Protein AF-A0A6A5AG55-F1 (afdb_monomer_lite)

Radius of gyration: 14.49 Å; chains: 1; bounding box: 38×27×42 Å

pLDDT: mean 87.71, std 9.24, range [53.28, 97.12]

Sequence (111 aa):
KDEELLSTALGYIAHFVFLVAKYLNVNLRYAIVHLSSRSYMRDDVNDPHGEYPLYKRGVDKDRFDKAFLFLRKDVEQMLLARGLELGQNTQLLMRLTTLVESELEWVKHNA

Secondary structure (DSSP, 8-state):
-HHHHHHHHHHHHHHHHHHHHHHTT---SSEEE--GGG-EEEETTTEEEEEEES--TTS-HHHHHHHHHHHHHHHHHHHHHTT----TT--HHHHHHHHHHHHHHHHHHH-

Organism: Aphanomyces astaci (NCBI:txid112090)

Foldseek 3Di:
DVLLVQLQVLLVLLVVLVVVCVVLVHDQQWDWARDRSFTWIHRCPPGVPDTQTCGDPPDDPVSNVVRVVSSQVRLVSSCVSVVHDDDPPDDSVNSVVVSVVVVVVVVVVVD

Structure (mmCIF, N/CA/C/O backbone):
data_AF-A0A6A5AG55-F1
#
_entry.id   AF-A0A6A5AG55-F1
#
loop_
_atom_site.group_PDB
_atom_site.id
_atom_site.type_symbol
_atom_site.label_atom_id
_atom_site.label_alt_id
_atom_site.label_comp_id
_atom_site.label_asym_id
_atom_site.label_entity_id
_atom_site.label_seq_id
_atom_site.pdbx_PDB_ins_code
_atom_site.Cartn_x
_atom_site.Cartn_y
_atom_site.Cartn_z
_atom_site.occupancy
_atom_site.B_iso_or_equiv
_atom_site.auth_seq_id
_atom_site.auth_comp_id
_atom_site.auth_asym_id
_atom_site.auth_atom_id
_atom_site.pdbx_PDB_model_num
ATOM 1 N N . LYS A 1 1 ? 21.628 1.587 -1.208 1.00 62.00 1 LYS A N 1
ATOM 2 C CA . LYS A 1 1 ? 21.357 1.309 0.223 1.00 62.00 1 LYS A CA 1
ATOM 3 C C . LYS A 1 1 ? 20.004 1.897 0.620 1.00 62.00 1 LYS A C 1
ATOM 5 O O . LYS A 1 1 ? 19.134 1.139 1.020 1.00 62.00 1 LYS A O 1
ATOM 10 N N . ASP A 1 2 ? 19.773 3.186 0.373 1.00 82.50 2 ASP A N 1
ATOM 11 C CA . ASP A 1 2 ? 18.501 3.848 0.718 1.00 82.50 2 ASP A CA 1
ATOM 12 C C . ASP A 1 2 ? 17.293 3.325 -0.072 1.00 82.50 2 ASP A C 1
ATOM 14 O O . ASP A 1 2 ? 16.226 3.128 0.496 1.00 82.50 2 ASP A O 1
ATOM 18 N N . GLU A 1 3 ? 17.458 3.002 -1.358 1.00 83.25 3 GLU A N 1
ATOM 19 C CA . GLU A 1 3 ? 16.369 2.421 -2.160 1.00 83.25 3 GLU A CA 1
ATOM 20 C C . GLU A 1 3 ? 15.934 1.029 -1.682 1.00 83.25 3 GLU A C 1
ATOM 22 O O . GLU A 1 3 ? 14.753 0.695 -1.738 1.00 83.25 3 GLU A O 1
ATOM 27 N N . GLU A 1 4 ? 16.870 0.213 -1.192 1.00 85.69 4 GLU A N 1
ATOM 28 C CA . GLU A 1 4 ? 16.563 -1.114 -0.643 1.00 85.69 4 GLU A CA 1
ATOM 29 C C . GLU A 1 4 ? 15.854 -0.999 0.705 1.00 85.69 4 GLU A C 1
ATOM 31 O O . GLU A 1 4 ? 14.888 -1.722 0.949 1.00 85.69 4 GLU A O 1
ATOM 36 N N . LEU A 1 5 ? 16.280 -0.052 1.548 1.00 89.19 5 LEU A N 1
ATOM 37 C CA . LEU A 1 5 ? 15.583 0.278 2.791 1.00 89.19 5 LEU A CA 1
ATOM 38 C C . LEU A 1 5 ? 14.162 0.771 2.505 1.00 89.19 5 LEU A C 1
ATOM 40 O O . LEU A 1 5 ? 13.217 0.276 3.115 1.00 89.19 5 LEU A O 1
ATOM 44 N N . LEU A 1 6 ? 13.992 1.671 1.531 1.00 87.88 6 LEU A N 1
ATOM 45 C CA . LEU A 1 6 ? 12.681 2.175 1.119 1.00 87.88 6 LEU A CA 1
ATOM 46 C C . LEU A 1 6 ? 11.777 1.049 0.605 1.00 87.88 6 LEU A C 1
ATOM 48 O O . LEU A 1 6 ? 10.622 0.955 1.007 1.00 87.88 6 LEU A O 1
ATOM 52 N N . SER A 1 7 ? 12.310 0.176 -0.250 1.00 90.25 7 SER A N 1
ATOM 53 C CA . SER A 1 7 ? 11.572 -0.966 -0.805 1.00 90.25 7 SER A CA 1
ATOM 54 C C . SER A 1 7 ? 11.145 -1.946 0.290 1.00 90.25 7 SER A C 1
ATOM 56 O O . SER A 1 7 ? 10.024 -2.449 0.293 1.00 90.25 7 SER A O 1
ATOM 58 N N . THR A 1 8 ? 12.025 -2.182 1.263 1.00 92.25 8 THR A N 1
ATOM 59 C CA . THR A 1 8 ? 11.738 -3.022 2.431 1.00 92.25 8 THR A CA 1
ATOM 60 C C . THR A 1 8 ? 10.641 -2.404 3.296 1.00 92.25 8 THR A C 1
ATOM 62 O O . THR A 1 8 ? 9.678 -3.085 3.644 1.00 92.25 8 THR A O 1
ATOM 65 N N . ALA A 1 9 ? 10.747 -1.107 3.597 1.00 90.75 9 ALA A N 1
ATOM 66 C CA . ALA A 1 9 ? 9.746 -0.377 4.367 1.00 90.75 9 ALA A CA 1
ATOM 67 C C . ALA A 1 9 ? 8.374 -0.393 3.674 1.00 90.75 9 ALA A C 1
ATOM 69 O O . ALA A 1 9 ? 7.376 -0.722 4.311 1.00 90.75 9 ALA A O 1
ATOM 70 N N . LEU A 1 10 ? 8.317 -0.121 2.366 1.00 91.75 10 LEU A N 1
ATOM 71 C CA . LEU A 1 10 ? 7.078 -0.201 1.584 1.00 91.75 10 LEU A CA 1
ATOM 72 C C . LEU A 1 10 ? 6.491 -1.614 1.570 1.00 91.75 10 LEU A C 1
ATOM 74 O O . LEU A 1 10 ? 5.280 -1.769 1.710 1.00 91.75 10 LEU A O 1
ATOM 78 N N . GLY A 1 11 ? 7.335 -2.642 1.472 1.00 93.62 11 GLY A N 1
ATOM 79 C CA . GLY A 1 11 ? 6.906 -4.034 1.577 1.00 93.62 11 GLY A CA 1
ATOM 80 C C . GLY A 1 11 ? 6.241 -4.366 2.914 1.00 93.62 11 GLY A C 1
ATOM 81 O O . GLY A 1 11 ? 5.213 -5.045 2.931 1.00 93.62 11 GLY A O 1
ATOM 82 N N . TYR A 1 12 ? 6.787 -3.860 4.024 1.00 93.94 12 TYR A N 1
ATOM 83 C CA . TYR A 1 12 ? 6.181 -4.007 5.350 1.00 93.94 12 TYR A CA 1
ATOM 84 C C . TYR A 1 12 ? 4.899 -3.189 5.508 1.00 93.94 12 TYR A C 1
ATOM 86 O O . TYR A 1 12 ? 3.932 -3.700 6.066 1.00 93.94 12 TYR A O 1
ATOM 94 N N . ILE A 1 13 ? 4.850 -1.962 4.981 1.00 93.75 13 ILE A N 1
ATOM 95 C CA . ILE A 1 13 ? 3.631 -1.139 4.984 1.00 93.75 13 ILE A CA 1
ATOM 96 C C . ILE A 1 13 ? 2.509 -1.853 4.226 1.00 93.75 13 ILE A C 1
ATOM 98 O O . ILE A 1 13 ? 1.398 -1.956 4.736 1.00 93.75 13 ILE A O 1
ATOM 102 N N . ALA A 1 14 ? 2.794 -2.396 3.042 1.00 94.69 14 ALA A N 1
ATOM 103 C CA . ALA A 1 14 ? 1.813 -3.148 2.268 1.00 94.69 14 ALA A CA 1
ATOM 104 C C . ALA A 1 14 ? 1.329 -4.394 3.029 1.00 94.69 14 ALA A C 1
ATOM 106 O O . ALA A 1 14 ? 0.130 -4.658 3.096 1.00 94.69 14 ALA A O 1
ATOM 107 N N . HIS A 1 15 ? 2.240 -5.125 3.677 1.00 94.88 15 HIS A N 1
ATOM 108 C CA . HIS A 1 15 ? 1.858 -6.261 4.516 1.00 94.88 15 HIS A CA 1
ATOM 109 C C . HIS A 1 15 ? 0.964 -5.851 5.688 1.00 94.88 15 HIS A C 1
ATOM 111 O O . HIS A 1 15 ? -0.036 -6.509 5.964 1.00 94.88 15 HIS A O 1
ATOM 117 N N . PHE A 1 16 ? 1.292 -4.744 6.350 1.00 93.56 16 PHE A N 1
ATOM 118 C CA . PHE A 1 16 ? 0.496 -4.204 7.441 1.00 93.56 16 PHE A CA 1
ATOM 119 C C . PHE A 1 16 ? -0.917 -3.829 6.979 1.00 93.56 16 PHE A C 1
ATOM 121 O O . PHE A 1 16 ? -1.889 -4.266 7.588 1.00 93.56 16 PHE A O 1
ATOM 128 N N . VAL A 1 17 ? -1.041 -3.107 5.860 1.00 94.12 17 VAL A N 1
ATOM 129 C CA . VAL A 1 17 ? -2.334 -2.767 5.238 1.00 94.12 17 VAL A CA 1
ATOM 130 C C . VAL A 1 17 ? -3.157 -4.022 4.960 1.00 94.12 17 VAL A C 1
ATOM 132 O O . VAL A 1 17 ? -4.331 -4.073 5.314 1.00 94.12 17 VAL A O 1
ATOM 135 N N . PHE A 1 18 ? -2.536 -5.061 4.401 1.00 94.38 18 PHE A N 1
ATOM 136 C CA . PHE A 1 18 ? -3.197 -6.341 4.151 1.00 94.38 18 PHE A CA 1
ATOM 137 C C . PHE A 1 18 ? -3.717 -7.007 5.435 1.00 94.38 18 PHE A C 1
ATOM 139 O O . PHE A 1 18 ? -4.853 -7.485 5.468 1.00 94.38 18 PHE A O 1
ATOM 146 N N . LEU A 1 19 ? -2.907 -7.038 6.498 1.00 94.38 19 LEU A N 1
ATOM 147 C CA . LEU A 1 19 ? -3.302 -7.629 7.780 1.00 94.38 19 LEU A CA 1
ATOM 148 C C . LEU A 1 19 ? -4.442 -6.851 8.437 1.00 94.38 19 LEU A C 1
ATOM 150 O O . LEU A 1 19 ? -5.402 -7.462 8.907 1.00 94.38 19 LEU A O 1
ATOM 154 N N . VAL A 1 20 ? -4.369 -5.519 8.431 1.00 91.00 20 VAL A N 1
ATOM 155 C CA . VAL A 1 20 ? -5.432 -4.673 8.975 1.00 91.00 20 VAL A CA 1
ATOM 156 C C . VAL A 1 20 ? -6.703 -4.833 8.144 1.00 91.00 20 VAL A C 1
ATOM 158 O O . VAL A 1 20 ? -7.759 -5.047 8.716 1.00 91.00 20 VAL A O 1
ATOM 161 N N . ALA A 1 21 ? -6.635 -4.845 6.813 1.00 92.50 21 ALA A N 1
ATOM 162 C CA . ALA A 1 21 ? -7.813 -5.079 5.975 1.00 92.50 21 ALA A CA 1
ATOM 163 C C . ALA A 1 21 ? -8.500 -6.416 6.296 1.00 92.50 21 ALA A C 1
ATOM 165 O O . ALA A 1 21 ? -9.723 -6.462 6.428 1.00 92.50 21 ALA A O 1
ATOM 166 N N . LYS A 1 22 ? -7.718 -7.485 6.511 1.00 92.44 22 LYS A N 1
ATOM 167 C CA . LYS A 1 22 ? -8.245 -8.777 6.973 1.00 92.44 22 LYS A CA 1
ATOM 168 C C . LYS A 1 22 ? -8.886 -8.695 8.353 1.00 92.44 22 LYS A C 1
ATOM 170 O O . LYS A 1 22 ? -9.974 -9.231 8.532 1.00 92.44 22 LYS A O 1
ATOM 175 N N . TYR A 1 23 ? -8.237 -8.031 9.305 1.00 90.62 23 TYR A N 1
ATOM 176 C CA . TYR A 1 23 ? -8.786 -7.826 10.646 1.00 90.62 23 TYR A CA 1
ATOM 177 C C . TYR A 1 23 ? -10.110 -7.052 10.602 1.00 90.62 23 TYR A C 1
ATOM 179 O O . TYR A 1 23 ? -11.080 -7.424 11.255 1.00 90.62 23 TYR A O 1
ATOM 187 N N . LEU A 1 24 ? -10.174 -6.018 9.764 1.00 88.19 24 LEU A N 1
ATOM 188 C CA . LEU A 1 24 ? -11.348 -5.173 9.589 1.00 88.19 24 LEU A CA 1
ATOM 189 C C . LEU A 1 24 ? -12.436 -5.805 8.701 1.00 88.19 24 LEU A C 1
ATOM 191 O O . LEU A 1 24 ? -13.489 -5.188 8.527 1.00 88.19 24 LEU A O 1
ATOM 195 N N . ASN A 1 25 ? -12.189 -6.996 8.142 1.00 92.31 25 ASN A N 1
ATOM 196 C CA . ASN A 1 25 ? -13.034 -7.686 7.165 1.00 92.31 25 ASN A CA 1
ATOM 197 C C . ASN A 1 25 ? -13.384 -6.825 5.930 1.00 92.31 25 ASN A C 1
ATOM 199 O O . ASN A 1 25 ? -14.514 -6.829 5.440 1.00 92.31 25 ASN A O 1
ATOM 203 N N . VAL A 1 26 ? -12.405 -6.062 5.432 1.00 92.12 26 VAL A N 1
ATOM 204 C CA . VAL A 1 26 ? -12.521 -5.208 4.241 1.00 92.12 26 VAL A CA 1
ATOM 205 C C . VAL A 1 26 ? -11.828 -5.882 3.057 1.00 92.12 26 VAL A C 1
ATOM 207 O O . VAL A 1 26 ? -10.621 -6.119 3.081 1.00 92.12 26 VAL A O 1
ATOM 210 N N . ASN A 1 27 ? -12.580 -6.152 1.988 1.00 92.38 27 ASN A N 1
ATOM 211 C CA . ASN A 1 27 ? -12.030 -6.695 0.743 1.00 92.38 27 ASN A CA 1
ATOM 212 C C . ASN A 1 27 ? -11.345 -5.590 -0.070 1.00 92.38 27 ASN A C 1
ATOM 214 O O . ASN A 1 27 ? -12.033 -4.786 -0.696 1.00 92.38 27 ASN A O 1
ATOM 218 N N . LEU A 1 28 ? -10.011 -5.551 -0.071 1.00 93.50 28 LEU A N 1
ATOM 219 C CA . LEU A 1 28 ? -9.234 -4.563 -0.831 1.00 93.50 28 LEU A CA 1
ATOM 220 C C . LEU A 1 28 ? -9.464 -4.685 -2.343 1.00 93.50 28 LEU A C 1
ATOM 222 O O . LEU A 1 28 ? -9.570 -5.792 -2.877 1.00 93.50 28 LEU A O 1
ATOM 226 N N . ARG A 1 29 ? -9.523 -3.542 -3.036 1.00 95.50 29 ARG A N 1
ATOM 227 C CA . ARG A 1 29 ? -9.703 -3.486 -4.493 1.00 95.50 29 ARG A CA 1
ATOM 228 C C . ARG A 1 29 ? -8.451 -3.931 -5.243 1.00 95.50 29 ARG A C 1
ATOM 230 O O . ARG A 1 29 ? -8.588 -4.552 -6.302 1.00 95.50 29 ARG A O 1
ATOM 237 N N . TYR A 1 30 ? -7.268 -3.587 -4.743 1.00 96.75 30 TYR A N 1
ATOM 238 C CA . TYR A 1 30 ? -6.002 -4.012 -5.331 1.00 96.75 30 TYR A CA 1
ATOM 239 C C . TYR A 1 30 ? -5.372 -5.104 -4.467 1.00 96.75 30 TYR A C 1
ATOM 241 O O . TYR A 1 30 ? -5.350 -5.040 -3.238 1.00 96.75 30 TYR A O 1
ATOM 249 N N . ALA A 1 31 ? -4.885 -6.162 -5.112 1.00 95.50 31 ALA A N 1
ATOM 250 C CA . ALA A 1 31 ? -4.296 -7.279 -4.393 1.00 95.50 31 ALA A CA 1
ATOM 251 C C . ALA A 1 31 ? -2.866 -6.930 -3.974 1.00 95.50 31 ALA A C 1
ATOM 253 O O . ALA A 1 31 ? -2.054 -6.495 -4.793 1.00 95.50 31 ALA A O 1
ATOM 254 N N . ILE A 1 32 ? -2.552 -7.164 -2.701 1.00 95.88 32 ILE A N 1
ATOM 255 C CA . ILE A 1 32 ? -1.210 -6.982 -2.147 1.00 95.88 32 ILE A CA 1
ATOM 256 C C . ILE A 1 32 ? -0.479 -8.321 -2.178 1.00 95.88 32 ILE A C 1
ATOM 258 O O . ILE A 1 32 ? -0.914 -9.289 -1.551 1.00 95.88 32 ILE A O 1
ATOM 262 N N . VAL A 1 33 ? 0.669 -8.365 -2.854 1.00 95.44 33 VAL A N 1
ATOM 263 C CA . VAL A 1 33 ? 1.551 -9.533 -2.884 1.00 95.44 33 VAL A CA 1
ATOM 264 C C 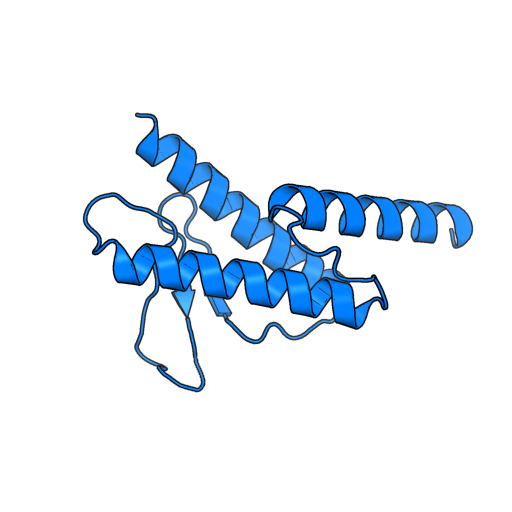. VAL A 1 33 ? 2.839 -9.203 -2.129 1.00 95.44 33 VAL A C 1
ATOM 266 O O . VAL A 1 33 ? 3.707 -8.465 -2.601 1.00 95.44 33 VAL A O 1
ATOM 269 N N . HIS A 1 34 ? 2.943 -9.719 -0.902 1.00 91.81 34 HIS A N 1
ATOM 270 C CA . HIS A 1 34 ? 4.056 -9.425 -0.002 1.00 91.81 34 HIS A CA 1
ATOM 271 C C . HIS A 1 34 ? 5.270 -10.321 -0.282 1.00 91.81 34 HIS A C 1
ATOM 273 O O . HIS A 1 34 ? 5.223 -11.531 -0.069 1.00 91.81 34 HIS A O 1
ATOM 279 N N . LEU A 1 35 ? 6.375 -9.707 -0.711 1.00 92.12 35 LEU A N 1
ATOM 280 C CA . LEU A 1 35 ? 7.689 -10.340 -0.886 1.00 92.12 35 LEU A CA 1
ATOM 281 C C . LEU A 1 35 ? 8.790 -9.478 -0.250 1.00 92.12 35 LEU A C 1
ATOM 283 O O . LEU A 1 35 ? 9.837 -9.239 -0.854 1.00 92.12 35 LEU A O 1
ATOM 287 N N . SER A 1 36 ? 8.554 -8.964 0.964 1.00 90.31 36 SER A N 1
ATOM 288 C CA . SER A 1 36 ? 9.492 -8.064 1.652 1.00 90.31 36 SER A CA 1
ATOM 289 C C . SER A 1 36 ? 9.920 -6.905 0.726 1.00 90.31 36 SER A C 1
ATOM 291 O O . SER A 1 36 ? 9.054 -6.217 0.181 1.00 90.31 36 SER A O 1
ATOM 293 N N . SER A 1 37 ? 11.217 -6.720 0.466 1.00 91.00 37 SER A N 1
ATOM 294 C CA . SER A 1 37 ? 11.763 -5.692 -0.435 1.00 91.00 37 SER A CA 1
ATOM 295 C C . SER A 1 37 ? 11.352 -5.812 -1.909 1.00 91.00 37 SER A C 1
ATOM 297 O O . SER A 1 37 ? 11.622 -4.896 -2.682 1.00 91.00 37 SER A O 1
ATOM 299 N N . ARG A 1 38 ? 10.700 -6.909 -2.314 1.00 92.88 38 ARG A N 1
ATOM 300 C CA . ARG A 1 38 ? 10.196 -7.144 -3.678 1.00 92.88 38 ARG A CA 1
ATOM 301 C C . ARG A 1 38 ? 8.671 -7.223 -3.764 1.00 92.88 38 ARG A C 1
ATOM 303 O O . ARG A 1 38 ? 8.138 -7.785 -4.717 1.00 92.88 38 ARG A O 1
ATOM 310 N N . SER A 1 39 ? 7.970 -6.686 -2.768 1.00 95.62 39 SER A N 1
ATOM 311 C CA . SER A 1 39 ? 6.503 -6.662 -2.760 1.00 95.62 39 SER A CA 1
ATOM 312 C C . SER A 1 39 ? 5.933 -5.893 -3.957 1.00 95.62 39 SER A C 1
ATOM 314 O O . SER A 1 39 ? 6.564 -4.964 -4.471 1.00 95.62 39 SER A O 1
ATOM 316 N N . TYR A 1 40 ? 4.730 -6.263 -4.388 1.00 96.38 40 TYR A N 1
ATOM 317 C CA . TYR A 1 40 ? 4.036 -5.631 -5.508 1.00 96.38 40 TYR A CA 1
ATOM 318 C C . TYR A 1 40 ? 2.511 -5.656 -5.327 1.00 96.38 40 TYR A C 1
ATOM 320 O O . TYR A 1 40 ? 1.974 -6.409 -4.515 1.00 96.38 40 TYR A O 1
ATOM 328 N N . MET A 1 41 ? 1.826 -4.804 -6.083 1.00 97.12 41 MET A N 1
ATOM 329 C CA . MET A 1 41 ? 0.373 -4.697 -6.176 1.00 97.12 41 MET A CA 1
ATOM 330 C C . MET A 1 41 ? -0.114 -5.338 -7.481 1.00 97.12 41 MET A C 1
ATOM 332 O O . MET A 1 41 ? 0.621 -5.347 -8.475 1.00 97.12 41 MET A O 1
ATOM 336 N N . ARG A 1 42 ? -1.362 -5.808 -7.512 1.00 96.81 42 ARG A N 1
ATOM 337 C CA . ARG A 1 42 ? -2.049 -6.222 -8.747 1.00 96.81 42 ARG A CA 1
ATOM 338 C C . ARG A 1 42 ? -3.437 -5.607 -8.857 1.00 96.81 42 ARG A C 1
ATOM 340 O O . ARG A 1 42 ? -4.129 -5.424 -7.854 1.00 96.81 42 ARG A O 1
ATOM 347 N N . ASP A 1 43 ? -3.850 -5.339 -10.089 1.00 96.19 43 ASP A N 1
ATOM 348 C CA . ASP A 1 43 ? -5.227 -4.980 -10.422 1.00 96.19 43 ASP A CA 1
ATOM 349 C C . ASP A 1 43 ? -5.904 -6.163 -11.118 1.00 96.19 43 ASP A C 1
ATOM 351 O O . ASP A 1 43 ? -6.009 -6.202 -12.338 1.00 96.19 43 ASP A O 1
ATOM 355 N N . ASP A 1 44 ? -6.399 -7.113 -10.325 1.00 94.06 44 ASP A N 1
ATOM 356 C CA . ASP A 1 44 ? -6.981 -8.366 -10.829 1.00 94.06 44 ASP A CA 1
ATOM 357 C C . ASP A 1 44 ? -8.253 -8.159 -11.696 1.00 94.06 44 ASP A C 1
ATOM 359 O O . ASP A 1 44 ? -8.752 -9.110 -12.293 1.00 94.06 44 ASP A O 1
ATOM 363 N N . VAL A 1 45 ? -8.782 -6.930 -11.789 1.00 94.19 45 VAL A N 1
ATOM 364 C CA . VAL A 1 45 ? -9.988 -6.594 -12.568 1.00 94.19 45 VAL A CA 1
ATOM 365 C C . VAL A 1 45 ? -9.639 -5.915 -13.891 1.00 94.19 45 VAL A C 1
ATOM 367 O O . VAL A 1 45 ? -10.147 -6.332 -14.928 1.00 94.19 45 VAL A O 1
ATOM 370 N N . ASN A 1 46 ? -8.813 -4.861 -13.876 1.00 94.31 46 ASN A N 1
ATOM 371 C CA . ASN A 1 46 ? -8.494 -4.118 -15.103 1.00 94.31 46 ASN A CA 1
ATOM 372 C C . ASN A 1 46 ? -7.227 -4.627 -15.799 1.00 94.31 46 ASN A C 1
ATOM 374 O O . ASN A 1 46 ? -7.072 -4.415 -16.999 1.00 94.31 46 ASN A O 1
ATOM 378 N N . ASP A 1 47 ? -6.307 -5.246 -15.058 1.00 95.12 47 ASP A N 1
ATOM 379 C CA . ASP A 1 47 ? -5.031 -5.740 -15.577 1.00 95.12 47 ASP A CA 1
ATOM 380 C C . ASP A 1 47 ? -4.579 -7.008 -14.821 1.00 95.12 47 ASP A C 1
ATOM 382 O O . ASP A 1 47 ? -3.652 -6.958 -14.006 1.00 95.12 47 ASP A O 1
ATOM 386 N N . PRO A 1 48 ? -5.232 -8.164 -15.067 1.00 91.50 48 PRO A N 1
ATOM 387 C CA . PRO A 1 48 ? -5.044 -9.383 -14.269 1.00 91.50 48 PRO A CA 1
ATOM 388 C C . PRO A 1 48 ? -3.638 -9.989 -14.330 1.00 91.50 48 PRO A C 1
ATOM 390 O O . PRO A 1 48 ? -3.268 -10.806 -13.487 1.00 91.50 48 PRO A O 1
ATOM 393 N N . HIS A 1 49 ? -2.857 -9.618 -15.342 1.00 92.12 49 HIS A N 1
ATOM 394 C CA . HIS A 1 49 ? -1.475 -10.064 -15.525 1.00 92.12 49 HIS A CA 1
ATOM 395 C C . HIS A 1 49 ? -0.458 -8.967 -15.176 1.00 92.12 49 HIS A C 1
ATOM 397 O O . HIS A 1 49 ? 0.750 -9.198 -15.242 1.00 92.12 49 HIS A O 1
ATOM 403 N N . GLY A 1 50 ? -0.936 -7.779 -14.801 1.00 93.19 50 GLY A N 1
ATOM 404 C CA . GLY A 1 50 ? -0.121 -6.632 -14.451 1.00 93.19 50 GLY A CA 1
ATOM 405 C C . GLY A 1 50 ? 0.459 -6.738 -13.050 1.00 93.19 50 GLY A C 1
ATOM 406 O O . GLY A 1 50 ? -0.260 -6.754 -12.050 1.00 93.19 50 GLY A O 1
ATOM 407 N N . GLU A 1 51 ? 1.785 -6.724 -12.970 1.00 94.75 51 GLU A N 1
ATOM 408 C CA . GLU A 1 51 ? 2.504 -6.590 -11.705 1.00 94.75 51 GLU A CA 1
ATOM 409 C C . GLU A 1 51 ? 2.962 -5.142 -11.510 1.00 94.75 51 GLU A C 1
ATOM 411 O O . GLU A 1 51 ? 3.607 -4.549 -12.380 1.00 94.75 51 GLU A O 1
ATOM 416 N N . TYR A 1 52 ? 2.667 -4.560 -10.353 1.00 96.38 52 TYR A N 1
ATOM 417 C CA . TYR A 1 52 ? 3.001 -3.173 -10.039 1.00 96.38 52 TYR A CA 1
ATOM 418 C C . TYR A 1 52 ? 3.907 -3.139 -8.805 1.00 96.38 52 TYR A C 1
ATOM 420 O O . TYR A 1 52 ? 3.421 -3.223 -7.679 1.00 96.38 52 TYR A O 1
ATOM 428 N N . PRO A 1 53 ? 5.234 -3.083 -8.970 1.00 96.25 53 PRO A N 1
ATOM 429 C CA . PRO A 1 53 ? 6.167 -3.272 -7.866 1.00 96.25 53 PRO A CA 1
ATOM 430 C C . PRO A 1 53 ? 6.272 -2.054 -6.951 1.00 96.25 53 PRO A C 1
ATOM 432 O O . PRO A 1 53 ? 6.270 -0.909 -7.391 1.00 96.25 53 PRO A O 1
ATOM 435 N N . LEU A 1 54 ? 6.447 -2.326 -5.658 1.00 94.00 54 LEU A N 1
ATOM 436 C CA . LEU A 1 54 ? 6.646 -1.330 -4.600 1.00 94.00 54 LEU A CA 1
ATOM 437 C C . LEU A 1 54 ? 8.136 -1.042 -4.341 1.00 94.00 54 LEU A C 1
ATOM 439 O O . LEU A 1 54 ? 8.520 -0.577 -3.269 1.00 94.00 54 LEU A O 1
ATOM 443 N N . TYR A 1 55 ? 8.984 -1.313 -5.331 1.00 92.94 55 TYR A N 1
ATOM 444 C CA . TYR A 1 55 ? 10.417 -1.048 -5.314 1.00 92.94 55 TYR A CA 1
ATOM 445 C C . TYR A 1 55 ? 10.830 -0.340 -6.602 1.00 92.94 55 TYR A C 1
ATOM 447 O O . TYR A 1 55 ? 10.293 -0.608 -7.674 1.00 92.94 55 TYR A O 1
ATOM 455 N N . LYS A 1 56 ? 11.795 0.576 -6.497 1.00 87.06 56 LYS A N 1
ATOM 456 C CA . LYS A 1 56 ? 12.252 1.390 -7.638 1.00 87.06 56 LYS A CA 1
ATOM 457 C C . LYS A 1 56 ? 13.376 0.734 -8.436 1.00 87.06 56 LYS A C 1
ATOM 459 O O . LYS A 1 56 ? 13.575 1.033 -9.609 1.00 87.06 56 LYS A O 1
ATOM 464 N N . ARG A 1 57 ? 14.140 -0.158 -7.802 1.00 87.25 57 ARG A N 1
ATOM 465 C CA . ARG A 1 57 ? 15.354 -0.718 -8.396 1.00 87.25 57 ARG A CA 1
ATOM 466 C C . ARG A 1 57 ? 15.013 -1.645 -9.564 1.00 87.25 57 ARG A C 1
ATOM 468 O O . ARG A 1 57 ? 14.452 -2.715 -9.355 1.00 87.25 57 ARG A O 1
ATOM 475 N N . GLY A 1 58 ? 15.428 -1.260 -10.770 1.00 83.50 58 GLY A N 1
ATOM 476 C CA . GLY A 1 58 ? 15.270 -2.079 -11.976 1.00 83.5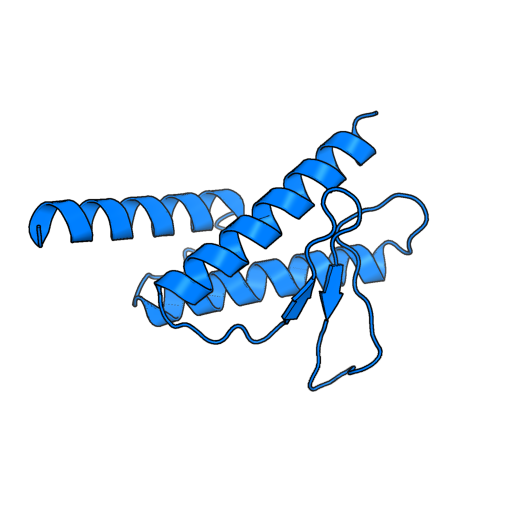0 58 GLY A CA 1
ATOM 477 C C . GLY A 1 58 ? 13.846 -2.117 -12.536 1.00 83.50 58 GLY A C 1
ATOM 478 O O . GLY A 1 58 ? 13.544 -3.010 -13.322 1.00 83.50 58 GLY A O 1
ATOM 479 N N . VAL A 1 59 ? 12.984 -1.173 -12.142 1.00 88.56 59 VAL A N 1
ATOM 480 C CA . VAL A 1 59 ? 11.615 -1.059 -12.658 1.00 88.56 59 VAL A CA 1
ATOM 481 C C . VAL A 1 59 ? 11.383 0.337 -13.223 1.00 88.56 59 VAL A C 1
ATOM 483 O O . VAL A 1 59 ? 11.905 1.323 -12.712 1.00 88.56 59 VAL A O 1
ATOM 486 N N . ASP A 1 60 ? 10.564 0.398 -14.269 1.00 90.12 60 ASP A N 1
ATOM 487 C CA . ASP A 1 60 ? 9.903 1.612 -14.731 1.00 90.12 60 ASP A CA 1
ATOM 488 C C . ASP A 1 60 ? 9.233 2.397 -13.583 1.00 90.12 60 ASP A C 1
ATOM 490 O O . ASP A 1 60 ? 8.465 1.855 -12.776 1.00 90.12 60 ASP A O 1
ATOM 494 N N . LYS A 1 61 ? 9.509 3.702 -13.555 1.00 88.94 61 LYS A N 1
ATOM 495 C CA . LYS A 1 61 ? 8.953 4.654 -12.598 1.00 88.94 61 LYS A CA 1
ATOM 496 C C . LYS A 1 61 ? 7.425 4.678 -12.649 1.00 88.94 61 LYS A C 1
ATOM 498 O O . LYS A 1 61 ? 6.804 4.713 -11.591 1.00 88.94 61 LYS A O 1
ATOM 503 N N . ASP A 1 62 ? 6.821 4.578 -13.830 1.00 92.25 62 ASP A N 1
ATOM 504 C CA . ASP A 1 62 ? 5.365 4.666 -13.976 1.00 92.25 62 ASP A CA 1
ATOM 505 C C . ASP A 1 62 ? 4.658 3.469 -13.323 1.00 92.25 62 ASP A C 1
ATOM 507 O O . ASP A 1 62 ? 3.603 3.611 -12.698 1.00 92.25 62 ASP A O 1
ATOM 511 N N . ARG A 1 63 ? 5.269 2.278 -13.390 1.00 93.31 63 ARG A N 1
ATOM 512 C CA . ARG A 1 63 ? 4.752 1.078 -12.710 1.00 93.31 63 ARG A CA 1
ATOM 513 C C . ARG A 1 63 ? 4.859 1.204 -11.195 1.00 93.31 63 ARG A C 1
ATOM 515 O O . ARG A 1 63 ? 3.927 0.806 -10.498 1.00 93.31 63 ARG A O 1
ATOM 522 N N . PHE A 1 64 ? 5.959 1.769 -10.698 1.00 92.88 64 PHE A N 1
ATOM 523 C CA . PHE A 1 64 ? 6.129 2.052 -9.273 1.00 92.88 64 PHE A CA 1
ATOM 524 C C . PHE A 1 64 ? 5.117 3.095 -8.775 1.00 92.88 64 PHE A C 1
ATOM 526 O O . PHE A 1 64 ? 4.446 2.876 -7.766 1.00 92.88 64 PHE A O 1
ATOM 533 N N . ASP A 1 65 ? 4.957 4.207 -9.494 1.00 92.88 65 ASP A N 1
ATOM 534 C CA . ASP A 1 65 ? 4.032 5.279 -9.114 1.00 92.88 65 ASP A CA 1
ATOM 535 C C . ASP A 1 65 ? 2.577 4.773 -9.122 1.00 92.88 65 ASP A C 1
ATOM 537 O O . ASP A 1 65 ? 1.797 5.080 -8.213 1.00 92.88 65 ASP A O 1
ATOM 541 N N . LYS A 1 66 ? 2.224 3.904 -10.078 1.00 95.06 66 LYS A N 1
ATOM 542 C CA . LYS A 1 66 ? 0.920 3.228 -10.119 1.00 95.06 66 LYS A CA 1
ATOM 543 C C . LYS A 1 66 ? 0.736 2.223 -8.973 1.00 95.06 66 LYS A C 1
ATOM 545 O O . LYS A 1 66 ? -0.332 2.209 -8.364 1.00 95.06 66 LYS A O 1
ATOM 550 N N . ALA A 1 67 ? 1.768 1.458 -8.605 1.00 95.25 67 ALA A N 1
ATOM 551 C CA . ALA A 1 67 ? 1.740 0.591 -7.420 1.00 95.25 67 ALA A CA 1
ATOM 552 C C . ALA A 1 67 ? 1.456 1.391 -6.141 1.00 95.25 67 ALA A C 1
ATOM 554 O O . ALA A 1 67 ? 0.612 1.020 -5.323 1.00 95.25 67 ALA A O 1
ATOM 555 N N . PHE A 1 68 ? 2.136 2.526 -5.982 1.00 93.44 68 PHE A N 1
ATOM 556 C CA . PHE A 1 68 ? 1.956 3.397 -4.828 1.00 93.44 68 PHE A CA 1
ATOM 557 C C . PHE A 1 68 ? 0.552 4.022 -4.790 1.00 93.44 68 PHE A C 1
ATOM 559 O O . PHE A 1 68 ? -0.061 4.117 -3.723 1.00 93.44 68 PHE A O 1
ATOM 566 N N . LEU A 1 69 ? 0.006 4.397 -5.951 1.00 94.00 69 LEU A N 1
ATOM 567 C CA . LEU A 1 69 ? -1.373 4.872 -6.078 1.00 94.00 69 LEU A CA 1
ATOM 568 C C . LEU A 1 69 ? -2.391 3.806 -5.646 1.00 94.00 69 LEU A C 1
ATOM 570 O O . LEU A 1 69 ? -3.326 4.136 -4.917 1.00 94.00 69 LEU A O 1
ATOM 574 N N . PHE A 1 70 ? -2.208 2.550 -6.054 1.00 96.12 70 PHE A N 1
ATOM 575 C CA . PHE A 1 70 ? -3.072 1.435 -5.650 1.00 96.12 70 PHE A CA 1
ATOM 576 C C . PHE A 1 70 ? -3.061 1.228 -4.140 1.00 96.12 70 PHE A C 1
ATOM 578 O O . PHE A 1 70 ? -4.120 1.239 -3.515 1.00 96.12 70 PHE A O 1
ATOM 585 N N . LEU A 1 71 ? -1.871 1.172 -3.536 1.00 94.81 71 LEU A N 1
ATOM 586 C CA . LEU A 1 71 ? -1.735 1.034 -2.087 1.00 94.81 71 LEU A CA 1
ATOM 587 C C . LEU A 1 71 ? -2.430 2.185 -1.344 1.00 94.81 71 LEU A C 1
ATOM 589 O O . LEU A 1 71 ? -3.112 1.977 -0.343 1.00 94.81 71 LEU A O 1
ATOM 593 N N . ARG A 1 72 ? -2.308 3.416 -1.855 1.00 93.12 72 ARG A N 1
ATOM 594 C CA . ARG A 1 72 ? -3.012 4.576 -1.295 1.00 93.12 72 ARG A CA 1
ATOM 595 C C . ARG A 1 72 ? -4.530 4.436 -1.400 1.00 93.12 72 ARG A C 1
ATOM 597 O O . ARG A 1 72 ? -5.222 4.819 -0.458 1.00 93.12 72 ARG A O 1
ATOM 604 N N . LYS A 1 73 ? -5.043 3.926 -2.520 1.00 93.19 73 LYS A N 1
ATOM 605 C CA . LYS A 1 73 ? -6.479 3.711 -2.742 1.00 93.19 73 LYS A CA 1
ATOM 606 C C . LYS A 1 73 ? -7.051 2.631 -1.829 1.00 93.19 73 LYS A C 1
ATOM 608 O O . LYS A 1 73 ? -8.141 2.828 -1.304 1.00 93.19 73 LYS A O 1
ATOM 613 N N . ASP A 1 74 ? -6.304 1.564 -1.571 1.00 94.44 74 ASP A N 1
ATOM 614 C CA . ASP A 1 74 ? -6.704 0.534 -0.606 1.00 94.44 74 ASP A CA 1
ATOM 615 C C . ASP A 1 74 ? -6.800 1.100 0.818 1.00 94.44 74 ASP A C 1
ATOM 617 O O . ASP A 1 74 ? -7.778 0.856 1.522 1.00 94.44 74 ASP A O 1
ATOM 621 N N . VAL A 1 75 ? -5.845 1.941 1.232 1.00 91.75 75 VAL A N 1
ATOM 622 C CA . VAL A 1 75 ? -5.922 2.626 2.536 1.00 91.75 75 VAL A CA 1
ATOM 623 C C . VAL A 1 75 ? -7.109 3.594 2.600 1.00 91.75 75 VAL A C 1
ATOM 625 O O . VAL A 1 75 ? -7.787 3.660 3.624 1.00 91.75 75 VAL A O 1
ATOM 628 N N . GLU A 1 76 ? -7.403 4.329 1.520 1.00 90.06 76 GLU A N 1
ATOM 629 C CA . GLU A 1 76 ? -8.618 5.162 1.437 1.00 90.06 76 GLU A CA 1
ATOM 630 C C . GLU A 1 76 ? -9.883 4.320 1.606 1.00 90.06 76 GLU A C 1
ATOM 632 O O . GLU A 1 76 ? -10.771 4.698 2.366 1.00 90.06 76 GLU A O 1
ATOM 637 N N . GLN A 1 77 ? -9.950 3.168 0.940 1.00 91.44 77 GLN A N 1
ATOM 638 C CA . GLN A 1 77 ? -11.074 2.247 1.047 1.00 91.44 77 GLN A CA 1
ATOM 639 C C . GLN A 1 77 ? -11.264 1.751 2.487 1.00 91.44 77 GLN A C 1
ATOM 641 O O . GLN A 1 77 ? -12.395 1.701 2.966 1.00 91.44 77 GLN A O 1
ATOM 646 N N . MET A 1 78 ? -10.179 1.419 3.190 1.00 90.25 78 MET A N 1
ATOM 647 C CA . MET A 1 78 ? -10.245 0.980 4.587 1.00 90.25 78 MET A CA 1
ATOM 648 C C . MET A 1 78 ? -10.763 2.076 5.522 1.00 90.25 78 MET A C 1
ATOM 650 O O . MET A 1 78 ? -11.615 1.798 6.362 1.00 90.25 78 MET A O 1
ATOM 654 N N . LEU A 1 79 ? -10.295 3.317 5.356 1.00 86.31 79 LEU A N 1
ATOM 655 C CA . LEU A 1 79 ? -10.792 4.464 6.125 1.00 86.31 79 LEU A CA 1
ATOM 656 C C . LEU A 1 79 ? -12.286 4.702 5.874 1.00 86.31 79 LEU A C 1
ATOM 658 O O . LEU A 1 79 ? -13.060 4.841 6.820 1.00 86.31 79 LEU A O 1
ATOM 662 N N . LEU A 1 80 ? -12.701 4.685 4.603 1.00 87.62 80 LEU A N 1
ATOM 663 C CA . LEU A 1 80 ? -14.102 4.859 4.218 1.00 87.62 80 LEU A CA 1
ATOM 664 C C . LEU A 1 80 ? -14.994 3.746 4.780 1.00 87.62 80 LEU A C 1
ATOM 666 O O . LEU A 1 80 ? -16.094 4.028 5.247 1.00 87.62 80 LEU A O 1
ATOM 670 N N . ALA A 1 81 ? -14.513 2.499 4.805 1.00 86.75 81 ALA A N 1
ATOM 671 C CA . ALA A 1 81 ? -15.234 1.376 5.407 1.00 86.75 81 ALA A CA 1
ATOM 672 C C . ALA A 1 81 ? -15.456 1.540 6.924 1.00 86.75 81 ALA A C 1
ATOM 674 O O . ALA A 1 81 ? -16.332 0.885 7.484 1.00 86.75 81 ALA A O 1
ATOM 675 N N . ARG A 1 82 ? -14.685 2.415 7.583 1.00 82.69 82 ARG A N 1
ATOM 676 C CA . ARG A 1 82 ? -14.800 2.749 9.011 1.00 82.69 82 ARG A CA 1
ATOM 677 C C . ARG A 1 82 ? -15.490 4.086 9.278 1.00 82.69 82 ARG A C 1
ATOM 679 O O . ARG A 1 82 ? -15.582 4.501 10.426 1.00 82.69 82 ARG A O 1
ATOM 686 N N . GLY A 1 83 ? -15.993 4.753 8.237 1.00 81.81 83 GLY A N 1
ATOM 687 C CA . GLY A 1 83 ? -16.638 6.062 8.365 1.00 81.81 83 GLY A CA 1
ATOM 688 C C . GLY A 1 83 ? -15.671 7.194 8.725 1.00 81.81 83 GLY A C 1
ATOM 689 O O . GLY A 1 83 ? -16.114 8.241 9.189 1.00 81.81 83 GLY A O 1
ATOM 690 N N . LEU A 1 84 ? -14.363 6.999 8.528 1.00 79.44 84 LEU A N 1
ATOM 691 C CA . LEU A 1 84 ? -13.349 8.016 8.797 1.00 79.44 84 LEU A CA 1
ATOM 692 C C . LEU A 1 84 ? -13.222 8.965 7.599 1.00 79.44 84 LEU A C 1
ATOM 694 O O . LEU A 1 84 ? -13.111 8.528 6.449 1.00 79.44 84 LEU A O 1
ATOM 698 N N . GLU A 1 85 ? -13.217 10.272 7.865 1.00 71.94 85 GLU A N 1
ATOM 699 C CA . GLU A 1 85 ? -13.125 11.285 6.814 1.00 71.94 85 GLU A CA 1
ATOM 700 C C . GLU A 1 85 ? -11.738 11.312 6.157 1.00 71.94 85 GLU A C 1
ATOM 702 O O . GLU A 1 85 ? -10.688 11.323 6.807 1.00 71.94 85 GLU A O 1
ATOM 707 N N . LEU A 1 86 ? -11.728 11.378 4.824 1.00 64.81 86 LEU A N 1
ATOM 708 C CA . LEU A 1 86 ? -10.507 11.566 4.052 1.00 64.81 86 LEU A CA 1
ATOM 709 C C . LEU A 1 86 ? -10.100 13.041 4.102 1.00 64.81 86 LEU A C 1
ATOM 711 O O . LEU A 1 86 ? -10.520 13.838 3.263 1.00 64.81 86 LEU A O 1
ATOM 715 N N . GLY A 1 87 ? -9.235 13.400 5.050 1.00 62.25 87 GLY A N 1
ATOM 716 C CA . GLY A 1 87 ? -8.577 14.706 5.040 1.00 62.25 87 GLY A CA 1
ATOM 717 C C . GLY A 1 87 ? -7.910 14.969 3.682 1.00 62.25 87 GLY A C 1
ATOM 718 O O . GLY A 1 87 ? -7.158 14.130 3.161 1.00 62.25 87 GLY A O 1
ATOM 719 N N . GLN A 1 88 ? -8.204 16.121 3.071 1.00 53.28 88 GLN A N 1
ATOM 720 C CA . GLN A 1 88 ? -7.538 16.524 1.834 1.00 53.28 88 GLN A CA 1
ATOM 721 C C . GLN A 1 88 ? -6.037 16.701 2.126 1.00 53.28 88 GLN A C 1
ATOM 723 O O . GLN A 1 88 ? -5.660 17.393 3.065 1.00 53.28 88 GLN A O 1
ATOM 728 N N . ASN A 1 89 ? -5.178 16.060 1.324 1.00 56.81 89 ASN A N 1
ATOM 729 C CA . ASN A 1 89 ? -3.705 16.078 1.425 1.00 56.81 89 ASN A CA 1
ATOM 730 C C . ASN A 1 89 ? -3.039 15.270 2.557 1.00 56.81 89 ASN A C 1
ATOM 732 O O . ASN A 1 89 ? -1.825 15.377 2.740 1.00 56.81 89 ASN A O 1
ATOM 736 N N . THR A 1 90 ? -3.755 14.386 3.256 1.00 64.81 90 THR A N 1
ATOM 737 C CA . THR A 1 90 ? -3.117 13.508 4.252 1.00 64.81 90 THR A CA 1
ATOM 738 C C . THR A 1 90 ? -2.185 12.489 3.577 1.00 64.81 90 THR A C 1
ATOM 740 O O . THR A 1 90 ? -2.598 11.742 2.683 1.00 64.81 90 THR A O 1
ATOM 743 N N . GLN A 1 91 ? -0.916 12.460 4.003 1.00 79.38 91 GLN A N 1
ATOM 744 C CA . GLN A 1 91 ? 0.083 11.488 3.542 1.00 79.38 91 GLN A CA 1
ATOM 745 C C . GLN A 1 91 ? -0.337 10.051 3.898 1.00 79.38 91 GLN A C 1
ATOM 747 O O . GLN A 1 91 ? -1.044 9.836 4.882 1.00 79.38 91 GLN A O 1
ATOM 752 N N . LEU A 1 92 ? 0.139 9.059 3.132 1.00 77.25 92 LEU A N 1
ATOM 753 C CA . LEU A 1 92 ? -0.190 7.639 3.341 1.00 77.25 92 LEU A CA 1
ATOM 754 C C . LEU A 1 92 ? 0.049 7.191 4.790 1.00 77.25 92 LEU A C 1
ATOM 756 O O . LEU A 1 92 ? -0.816 6.562 5.386 1.00 77.25 92 LEU A O 1
ATOM 760 N N . LEU A 1 93 ? 1.199 7.553 5.364 1.00 78.69 93 LEU A N 1
ATOM 761 C CA . LEU A 1 93 ? 1.551 7.171 6.732 1.00 78.69 93 LEU A CA 1
ATOM 762 C C . LEU A 1 93 ? 0.619 7.804 7.766 1.00 78.69 93 LEU A C 1
ATOM 764 O O . LEU A 1 93 ? 0.149 7.106 8.653 1.00 78.69 93 LEU A O 1
ATOM 768 N N . MET A 1 94 ? 0.285 9.088 7.611 1.00 77.12 94 MET A N 1
ATOM 769 C CA . MET A 1 94 ? -0.651 9.757 8.519 1.00 77.12 94 MET A CA 1
ATOM 770 C C . MET A 1 94 ? -2.035 9.100 8.495 1.00 77.12 94 MET A C 1
ATOM 772 O O . MET A 1 94 ? -2.652 8.941 9.539 1.00 77.12 94 MET A O 1
ATOM 776 N N . ARG A 1 95 ? -2.492 8.636 7.326 1.00 77.00 95 ARG A N 1
ATOM 777 C CA . ARG A 1 95 ? -3.748 7.881 7.205 1.00 77.00 95 ARG A CA 1
ATOM 778 C C . ARG A 1 95 ? -3.718 6.555 7.966 1.00 77.00 95 ARG A C 1
ATOM 780 O O . ARG A 1 95 ? -4.709 6.203 8.596 1.00 77.00 95 ARG A O 1
ATOM 787 N N . LEU A 1 96 ? -2.594 5.838 7.918 1.00 76.31 96 LEU A N 1
ATOM 788 C CA . LEU A 1 96 ? -2.419 4.602 8.684 1.00 76.31 96 LEU A CA 1
ATOM 789 C C . LEU A 1 96 ? -2.421 4.873 10.187 1.00 76.31 96 LEU A C 1
ATOM 791 O O . LEU A 1 96 ? -3.065 4.133 10.923 1.00 76.31 96 LEU A O 1
ATOM 795 N N . THR A 1 97 ? -1.762 5.943 10.633 1.00 82.44 97 THR A N 1
ATOM 796 C CA . THR A 1 97 ? -1.773 6.349 12.043 1.00 82.44 97 THR A CA 1
ATOM 797 C C . THR A 1 97 ? -3.192 6.639 12.524 1.00 82.44 97 THR A C 1
ATOM 799 O O . THR A 1 97 ? -3.624 6.032 13.498 1.00 82.44 97 THR A O 1
ATOM 802 N N . THR A 1 98 ? -3.952 7.467 11.797 1.00 81.38 98 THR A N 1
ATOM 803 C CA . THR A 1 98 ? -5.347 7.784 12.148 1.00 81.38 98 THR A CA 1
ATOM 804 C C . THR A 1 98 ? -6.216 6.530 12.246 1.00 81.38 98 THR A C 1
ATOM 806 O O . THR A 1 98 ? -7.007 6.401 13.178 1.00 81.38 98 THR A O 1
ATOM 809 N N . LEU A 1 99 ? -6.054 5.582 11.315 1.00 80.25 99 LEU A N 1
ATOM 810 C CA . LEU A 1 99 ? -6.786 4.318 11.357 1.00 80.25 99 LEU A CA 1
ATOM 811 C C . LEU A 1 99 ? -6.450 3.522 12.627 1.00 80.25 99 LEU A C 1
ATOM 813 O O . LEU A 1 99 ? -7.352 3.110 13.350 1.00 80.25 99 LEU A O 1
ATOM 817 N N . VAL A 1 100 ? -5.162 3.326 12.918 1.00 82.56 100 VAL A N 1
ATOM 818 C CA . VAL A 1 100 ? -4.714 2.529 14.071 1.00 82.56 100 VAL A CA 1
ATOM 819 C C . VAL A 1 100 ? -5.142 3.156 15.394 1.00 82.56 100 VAL A C 1
ATOM 821 O O . VAL A 1 100 ? -5.597 2.442 16.283 1.00 82.56 100 VAL A O 1
ATOM 824 N N . GLU A 1 101 ? -5.030 4.476 15.522 1.00 85.56 101 GLU A N 1
ATOM 825 C CA . GLU A 1 101 ? -5.473 5.202 16.715 1.00 85.56 101 GLU A CA 1
ATOM 826 C C . GLU A 1 101 ? -6.980 5.043 16.930 1.00 85.56 101 GLU A C 1
ATOM 828 O O . GLU A 1 101 ? -7.405 4.741 18.043 1.00 85.56 101 GLU A O 1
ATOM 833 N N . SER A 1 102 ? -7.783 5.154 15.867 1.00 81.31 102 SER 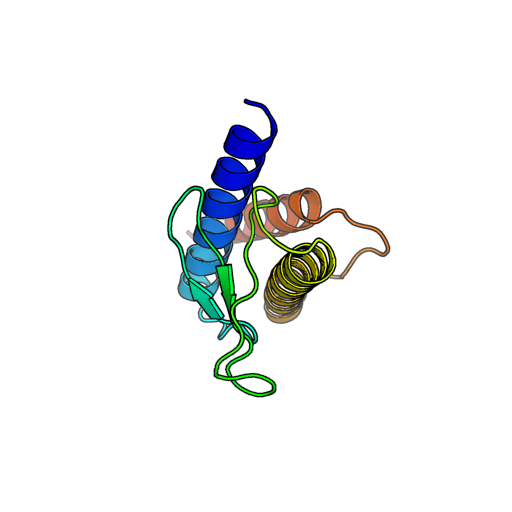A N 1
ATOM 834 C CA . SER A 1 102 ? -9.237 4.982 15.969 1.00 81.31 102 SER A CA 1
ATOM 835 C C . SER A 1 102 ? -9.644 3.572 16.411 1.00 81.31 102 SER A C 1
ATOM 837 O O . SER A 1 102 ? -10.510 3.426 17.274 1.00 81.31 102 SER A O 1
ATOM 839 N N . GLU A 1 103 ? -8.985 2.532 15.887 1.00 82.62 103 GLU A N 1
ATOM 840 C CA . GLU A 1 103 ? -9.251 1.143 16.276 1.00 82.62 103 GLU A CA 1
ATOM 841 C C . GLU A 1 103 ? -8.794 0.874 17.715 1.00 82.62 103 GLU A C 1
ATOM 843 O O . GLU A 1 103 ? -9.490 0.197 18.469 1.00 82.62 103 GLU A O 1
ATOM 848 N N . LEU A 1 104 ? -7.659 1.443 18.137 1.00 83.75 104 LEU A N 1
ATOM 849 C CA . LEU A 1 104 ? -7.181 1.318 19.513 1.00 83.75 104 LEU A CA 1
ATOM 850 C C . LEU A 1 104 ? -8.154 1.962 20.507 1.00 83.75 104 LEU A C 1
ATOM 852 O O . LEU A 1 104 ? -8.441 1.373 21.551 1.00 83.75 104 LEU A O 1
ATOM 856 N N . GLU A 1 105 ? -8.669 3.150 20.193 1.00 85.25 105 GLU A N 1
ATOM 857 C CA . GLU A 1 105 ? -9.693 3.793 21.013 1.00 85.25 105 GLU A CA 1
ATOM 858 C C . GLU A 1 105 ? -10.975 2.964 21.042 1.00 85.25 105 GLU A C 1
ATOM 860 O O . GLU A 1 105 ? -11.515 2.731 22.122 1.00 85.25 105 GLU A O 1
ATOM 865 N N . TRP A 1 106 ? -11.432 2.432 19.906 1.00 83.50 106 TRP A N 1
ATOM 866 C CA . TRP A 1 106 ? -12.599 1.552 19.888 1.00 83.50 106 TRP A CA 1
ATOM 867 C C . TRP A 1 106 ? -12.412 0.331 20.799 1.00 83.50 106 TRP A C 1
ATOM 869 O O . TRP A 1 106 ? -13.284 0.057 21.624 1.00 83.50 106 TRP A O 1
ATOM 879 N N . VAL A 1 107 ? -11.267 -0.356 20.727 1.00 83.19 107 VAL A N 1
ATOM 880 C CA . VAL A 1 107 ? -10.980 -1.516 21.589 1.00 83.19 107 VAL A CA 1
ATOM 881 C C . VAL A 1 107 ? -10.993 -1.126 23.068 1.00 83.19 107 VAL A C 1
ATOM 883 O O . VAL A 1 107 ? -11.607 -1.830 23.858 1.00 83.19 107 VAL A O 1
ATOM 886 N N . LYS A 1 108 ? -10.388 0.003 23.460 1.00 84.31 108 LYS A N 1
ATOM 887 C CA . LYS A 1 108 ? -10.394 0.461 24.866 1.00 84.31 108 LYS A CA 1
ATOM 888 C C . LYS A 1 108 ? -11.798 0.715 25.419 1.00 84.31 108 LYS A C 1
ATOM 890 O O . LYS A 1 108 ? -12.006 0.548 26.614 1.00 84.31 108 LYS A O 1
ATOM 895 N N . HIS A 1 109 ? -12.730 1.158 24.577 1.00 78.25 109 HIS A N 1
ATOM 896 C CA . HIS A 1 109 ? -14.102 1.460 24.994 1.00 78.25 109 HIS A CA 1
ATOM 897 C C . HIS A 1 109 ? -15.030 0.234 24.963 1.00 78.25 109 HIS A C 1
ATOM 899 O O . HIS A 1 109 ? -16.101 0.284 25.563 1.00 78.25 109 HIS A O 1
ATOM 905 N N . ASN A 1 110 ? -14.653 -0.836 24.253 1.00 72.69 110 ASN A N 1
ATOM 906 C CA . ASN A 1 110 ? -15.505 -2.008 24.002 1.00 72.69 110 ASN A CA 1
ATOM 907 C C . ASN A 1 110 ? -14.906 -3.338 24.513 1.00 72.69 110 ASN A C 1
ATOM 909 O O . ASN A 1 110 ? -15.453 -4.398 24.204 1.00 72.69 110 ASN A O 1
ATOM 913 N N . ALA A 1 111 ? -13.804 -3.291 25.265 1.00 58.56 111 ALA A N 1
ATOM 914 C CA . ALA A 1 111 ? -13.184 -4.423 25.963 1.00 58.56 111 ALA A CA 1
ATOM 915 C C . ALA A 1 111 ? -13.423 -4.323 27.474 1.00 58.56 111 ALA A C 1
ATOM 917 O O . ALA A 1 111 ? -13.613 -5.392 28.097 1.00 58.56 111 ALA A O 1
#

=== Feature glossary ===
The record interleaves many kinds of information about one protein. Here is each kind framed as the question it answers.

Q: Are the domains correctly placed relative to each other?
A: Predicted aligned error is AlphaFold's pairwise confidence. Unlike pLDDT (per-residue), PAE is per-residue-pair and captures whether two parts of the struc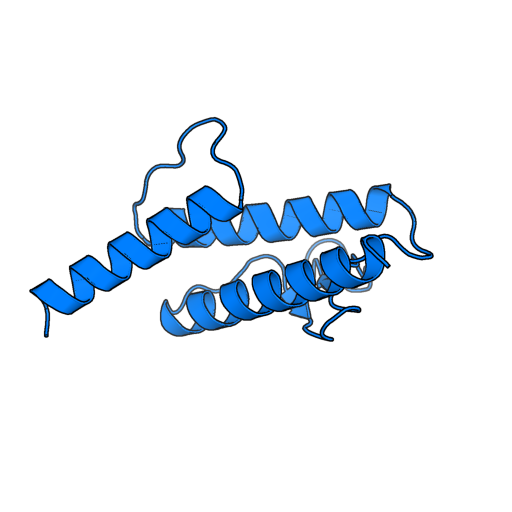ture are correctly placed relative to each other. Units are ångströms of expected positional error.

Q: Which residues are in helices, strands, or loops?
A: Eight-sta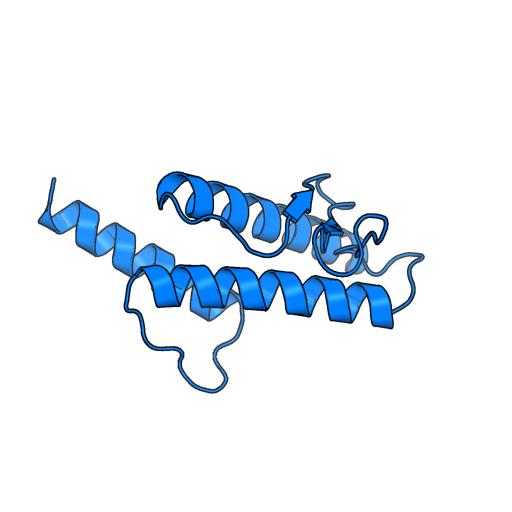te secondary structure (DSSP): H is the canonical α-helix, G the tighter 3₁₀-helix, I the wider π-helix; E/B are β-structure, T and S are turns and bends, and '-' is everything else. DSSP derives these from the pattern of main-chain N–H···O=C hydrogen bonds, not from the sequence.

Q: What if only a Cα trace is available?
A: P-SEA three-state annotation labels each residue as helix, strand, or coil based purely on the geometry of the Cα trace. It serves as a fallback when the full backbone (and thus DSSP) is unavailable.

Q: What are the backbone torsion angles?
A: φ (phi) and ψ (psi) are the two rotatable backbone dihedrals per residue: φ is the C(i-1)–N–Cα–C torsion, ψ is the N–Cα–C–N(i+1) torsion, both in degrees on (−180°, 180°]. α-helical residues cluster near (−60°, −45°); β-strand residues near (−120°, +130°). A Ramachandran plot is simply a scatter of (φ, ψ) for every residue.

Q: What known structures does this most resemble?
A: Structural nearest neighbors (via Foldseek easy-search vs the PDB). Reported per hit: target PDB id, E-value, and alignment TM-score. A TM-score above ~0.5 is the conventional threshold for 'same fold'.

Q: What family and function is it annotated with?
A: Database cross-references. InterPro integrates a dozen domain/family signature databases into unified entries with residue-range hits. GO terms attach function/process/location labels with evidence codes. CATH codes position the fold in a four-level structural taxonomy. Organism is the NCBI-taxonomy species name.

Q: Which residues are buried vs exposed?
A: Solvent accessibility: the surface area of each residue that a 1.4 Å water probe can touch, in Å². When only backbone atoms are present the absolute values are lower than full-atom SASA (side chains contribute most of the area) and are flagged as backbone-only.

Q: What do the diagnostic plots show?
A: Three diagnostic plots accompany the record. The Cα contact map visualizes the tertiary structure as a 2D adjacency matrix (8 Å cutoff, sequence-local contacts suppressed). The Ramachandran plot shows the distribution of backbone (φ, ψ) torsions, with points in the α and β basins reflecting secondary structure content. The PAE plot shows AlphaFold's inter-residue confidence as a color matrix.

Q: What is the amino-acid chain?
A: The amino-acid sequence is the protein's primary structure: the linear order of residues from the N-terminus to the C-terminus, written in one-letter code. Everything else here — the 3D coordinates, the secondary structure, the domain annotations — is ultimately a consequence of this string.

Q: What do the rendered images show?
A: The six renders are orthographic views along the three Cartesian axes in both directions. Representation (cartoon, sticks, or surface) and color scheme (sequence-rainbow or by-chain) vary across proteins so the training set covers all the common visualization conventions.

Q: Where is each backbone atom in 3D?
A: The mmCIF table is the protein's shape written out atom by atom. For each backbone N, Cα, C, and carbonyl O, it records an (x, y, z) coordinate triple in Å plus the residue type, chain letter, and residue number.

Q: How mobile is each atom in the crystal?
A: For experimental (PDB) structures, the B-factor (temperature factor) quantifies the positional spread of each atom in the crystal — a combination of thermal vibration and static disorder — in units of Å². High B-factors mark flexible loops or poorly resolved regions; low B-factors mark the rigid, well-ordered core.

Q: How big and how compact is the whole molecule?
A: Three whole-structure scalars: the radius of gyration (R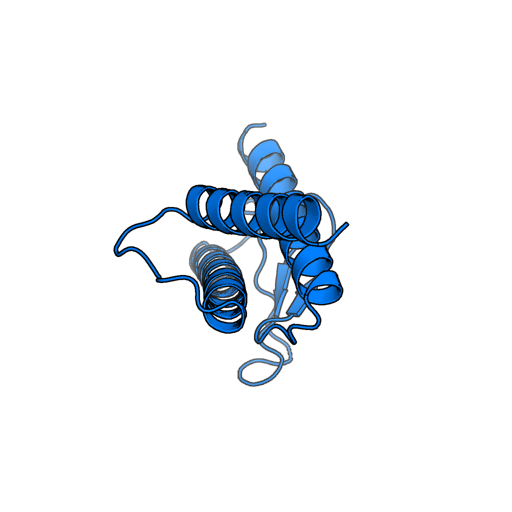MS distance of Cα from centroid, in Å), the count of Cα–Cα contacts (pairs closer than 8 Å and separated by more than four residues in sequence — i.e. tertiary, not local, contacts), and the bounding-box dimensions. Together they distinguish compact globular folds from extended fibres or disordered chains.

Q: What does the local fold look like, residue by residue?
A: A 3Di character summarizes, for each residue, the relative orientation of the Cα frame of its nearest spatial neighbor. Because it encodes fold topology rather than chemistry, 3Di alignments detect remote structural similarity that sequence alignment misses.

Q: How confident is the AlphaFold model at each residue?
A: For AlphaFold models, the B-factor field carries pLDDT — the model's own estimate of local accuracy on a 0–100 scale. Regions with pLDDT<50 should be treated as essentially unmodeled; they often correspond to intrinsically disordered segments.